Protein AF-A0AAV8YCI3-F1 (afdb_monomer_lite)

pLDDT: mean 73.18, std 10.83, range [46.03, 95.25]

InterPro domains:
  IPR013604 7TM chemosensory receptor [PF08395] (8-89)

Sequence (101 aa):
MRFGESVYIIMCCELSSSTGKKFQQLCHKFQADFDVSSRSRKELFKLADIAKSYKPKFTAANFFVVRKGTILGIIHIATTYLIVIIQFNSKGHEKNVKDTA

Organism: NCBI:txid1586634

Secondary structure (DSSP, 8-state):
--HHHHHHHHHHHHHHHHHHHHHHHHHHHHHTTS-TT-HHHHHHHHHHHHHHHT----EETTTEE--HHHHHHHHHHHHHHHHHHHHHHHHHHHHHHHTT-

Structure (mmCIF, N/CA/C/O backbone):
data_AF-A0AAV8YCI3-F1
#
_entry.id   AF-A0AAV8YCI3-F1
#
loop_
_atom_site.group_PDB
_atom_site.id
_atom_site.type_symbol
_atom_site.label_atom_id
_atom_site.label_alt_id
_atom_site.label_comp_id
_atom_site.label_asym_id
_atom_site.label_entity_id
_atom_site.label_seq_id
_atom_site.pdbx_PDB_ins_code
_atom_site.Cartn_x
_atom_site.Cartn_y
_atom_site.Cartn_z
_atom_site.occupancy
_atom_site.B_iso_or_equiv
_atom_site.auth_seq_id
_atom_site.auth_comp_id
_atom_site.auth_asym_id
_atom_site.auth_atom_id
_atom_site.pdbx_PDB_model_num
ATOM 1 N N . MET A 1 1 ? 0.689 8.343 22.308 1.00 49.31 1 MET A N 1
ATOM 2 C CA . MET A 1 1 ? 0.254 7.468 21.195 1.00 49.31 1 MET A CA 1
ATOM 3 C C . MET A 1 1 ? 0.808 8.049 19.892 1.00 49.31 1 MET A C 1
ATOM 5 O O . MET A 1 1 ? 0.411 9.143 19.519 1.00 49.31 1 MET A O 1
ATOM 9 N N . ARG A 1 2 ? 1.812 7.413 19.267 1.00 67.94 2 ARG A N 1
ATOM 10 C CA . ARG A 1 2 ? 2.629 7.987 18.169 1.00 67.94 2 ARG A CA 1
ATOM 11 C C . ARG A 1 2 ? 2.003 7.764 16.777 1.00 67.94 2 ARG A C 1
ATOM 13 O O . ARG A 1 2 ? 2.647 7.256 15.869 1.00 67.94 2 ARG A O 1
ATOM 20 N N . PHE A 1 3 ? 0.733 8.139 16.600 1.00 68.38 3 PHE A N 1
ATOM 21 C CA . PHE A 1 3 ? 0.008 7.949 15.328 1.00 68.38 3 PHE A CA 1
ATOM 22 C C . PHE A 1 3 ? 0.671 8.657 14.134 1.00 68.38 3 PHE A C 1
ATOM 24 O O . PHE A 1 3 ? 0.624 8.145 13.017 1.00 68.38 3 PHE A O 1
ATOM 31 N N . GLY A 1 4 ? 1.322 9.802 14.367 1.00 75.69 4 GLY A N 1
ATOM 32 C CA . GLY A 1 4 ? 1.996 10.568 13.314 1.00 75.69 4 GLY A CA 1
ATOM 33 C C . GLY A 1 4 ? 3.133 9.804 12.631 1.00 75.69 4 GLY A C 1
ATOM 34 O O . GLY A 1 4 ? 3.267 9.868 11.412 1.00 75.69 4 GLY A O 1
ATOM 35 N N . GLU A 1 5 ? 3.905 9.016 13.382 1.00 79.62 5 GLU A N 1
ATOM 36 C CA . GLU A 1 5 ? 5.015 8.233 12.822 1.00 79.62 5 GLU A CA 1
ATOM 37 C C . GLU A 1 5 ? 4.513 7.089 11.945 1.00 79.62 5 GL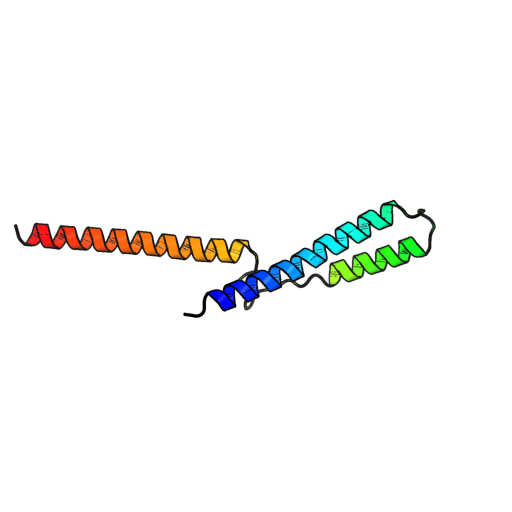U A C 1
ATOM 39 O O . GLU A 1 5 ? 5.036 6.859 10.856 1.00 79.62 5 GLU A O 1
ATOM 44 N N . SER A 1 6 ? 3.452 6.405 12.377 1.00 74.69 6 SER A N 1
ATOM 45 C CA . SER A 1 6 ? 2.834 5.340 11.586 1.00 74.69 6 SER A CA 1
ATOM 46 C C . SER A 1 6 ? 2.259 5.883 10.277 1.00 74.69 6 SER A C 1
ATOM 48 O O . SER A 1 6 ? 2.463 5.285 9.222 1.00 74.69 6 SER A O 1
ATOM 50 N N . VAL A 1 7 ? 1.594 7.043 10.316 1.00 79.38 7 VAL A N 1
ATOM 51 C CA . VAL A 1 7 ? 1.075 7.712 9.112 1.00 79.38 7 VAL A CA 1
ATOM 52 C C . VAL A 1 7 ? 2.213 8.112 8.171 1.00 79.38 7 VAL A C 1
ATOM 54 O O . VAL A 1 7 ? 2.102 7.893 6.964 1.00 79.38 7 VAL A O 1
ATOM 57 N N . TYR A 1 8 ? 3.319 8.631 8.710 1.00 82.81 8 TYR A N 1
ATOM 58 C CA . TYR A 1 8 ? 4.496 9.002 7.925 1.00 82.81 8 TYR A CA 1
ATOM 59 C C . TYR A 1 8 ? 5.099 7.798 7.189 1.00 82.81 8 TYR A C 1
ATOM 61 O O . TYR A 1 8 ? 5.308 7.855 5.978 1.00 82.81 8 TYR A O 1
ATOM 69 N N . ILE A 1 9 ? 5.288 6.672 7.884 1.00 80.62 9 ILE A N 1
ATOM 70 C CA . ILE A 1 9 ? 5.804 5.433 7.281 1.00 80.62 9 ILE A CA 1
ATOM 71 C C . ILE A 1 9 ? 4.868 4.938 6.170 1.00 80.62 9 ILE A C 1
ATOM 73 O O . ILE A 1 9 ? 5.328 4.630 5.070 1.00 80.62 9 ILE A O 1
ATOM 77 N N . ILE A 1 10 ? 3.551 4.921 6.415 1.00 80.06 10 ILE A N 1
ATOM 78 C CA . ILE A 1 10 ? 2.554 4.509 5.414 1.00 80.06 10 ILE A CA 1
ATOM 79 C C . ILE A 1 10 ? 2.613 5.413 4.173 1.00 80.06 10 ILE A C 1
ATOM 81 O O . ILE A 1 10 ? 2.565 4.922 3.043 1.00 80.06 10 ILE A O 1
ATOM 85 N N . MET A 1 11 ? 2.755 6.727 4.365 1.00 77.50 11 MET A N 1
ATOM 86 C CA . MET A 1 11 ? 2.844 7.696 3.274 1.00 77.50 11 MET A CA 1
ATOM 87 C C . MET A 1 11 ? 4.121 7.511 2.441 1.00 77.50 11 MET A C 1
ATOM 89 O O . MET A 1 11 ? 4.048 7.510 1.211 1.00 77.50 11 MET A O 1
ATOM 93 N N . CYS A 1 12 ? 5.268 7.300 3.089 1.00 77.81 12 CYS A N 1
ATOM 94 C CA . CYS A 1 12 ? 6.545 7.036 2.424 1.00 77.81 12 CYS A CA 1
ATOM 95 C C . CYS A 1 12 ? 6.516 5.726 1.621 1.00 77.81 12 CYS A C 1
ATOM 97 O O . CYS A 1 12 ? 6.917 5.709 0.456 1.00 77.81 12 CYS A O 1
ATOM 99 N N . CYS A 1 13 ? 5.978 4.644 2.195 1.00 75.88 13 CYS A N 1
ATOM 100 C CA . CYS A 1 13 ? 5.798 3.368 1.495 1.00 75.88 13 CYS A CA 1
ATOM 101 C C . CYS A 1 13 ? 4.918 3.516 0.243 1.00 75.88 13 CYS A C 1
ATOM 103 O O . CYS A 1 13 ? 5.242 2.985 -0.822 1.00 75.88 13 CYS A O 1
ATOM 105 N N . GLU A 1 14 ? 3.837 4.289 0.341 1.00 73.38 14 GLU A N 1
ATOM 106 C CA . GLU A 1 14 ? 2.945 4.562 -0.785 1.00 73.38 14 GLU A CA 1
ATOM 107 C C . GLU A 1 14 ? 3.596 5.397 -1.885 1.00 73.38 14 GLU A C 1
ATOM 109 O O . GLU A 1 14 ? 3.417 5.101 -3.068 1.00 73.38 14 GLU A O 1
ATOM 114 N N . LEU A 1 15 ? 4.360 6.429 -1.520 1.00 72.56 15 LEU A N 1
ATOM 115 C CA . LEU A 1 15 ? 5.103 7.244 -2.481 1.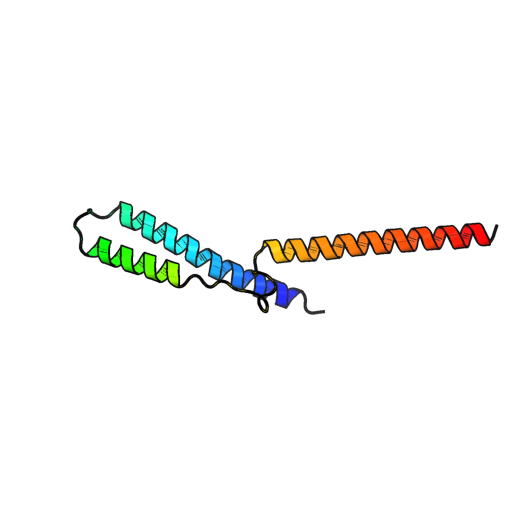00 72.56 15 LEU A CA 1
ATOM 116 C C . LEU A 1 15 ? 6.103 6.384 -3.257 1.00 72.56 15 LEU A C 1
ATOM 118 O O . LEU A 1 15 ? 6.094 6.407 -4.487 1.00 72.56 15 LEU A O 1
ATOM 122 N N . SER A 1 16 ? 6.877 5.553 -2.560 1.00 71.00 16 SER A N 1
ATOM 123 C CA . SER A 1 16 ? 7.841 4.630 -3.169 1.00 71.00 16 SER A CA 1
ATOM 124 C C . SER A 1 16 ? 7.171 3.614 -4.102 1.00 71.00 16 SER A C 1
ATOM 126 O O . SER A 1 16 ? 7.643 3.384 -5.217 1.00 71.00 16 SER A O 1
ATOM 128 N N . SER A 1 17 ? 6.022 3.054 -3.708 1.00 70.44 17 SER A N 1
ATOM 129 C CA . SER A 1 17 ? 5.272 2.110 -4.552 1.00 70.44 17 SER A CA 1
ATOM 130 C C . SER A 1 17 ? 4.605 2.792 -5.764 1.00 70.44 17 SER A C 1
ATOM 132 O O . SER A 1 17 ? 4.534 2.230 -6.862 1.00 70.44 17 SER A O 1
ATOM 134 N N . SER A 1 18 ? 4.153 4.040 -5.605 1.00 70.31 18 SER A N 1
ATOM 135 C CA . SER A 1 18 ? 3.588 4.877 -6.673 1.00 70.31 18 SER A CA 1
ATOM 136 C C . SER A 1 18 ? 4.640 5.286 -7.710 1.00 70.31 18 SER A C 1
ATOM 138 O O . SER A 1 18 ? 4.368 5.246 -8.913 1.00 70.31 18 SER A O 1
ATOM 140 N N . THR A 1 19 ? 5.845 5.655 -7.268 1.00 68.81 19 THR A N 1
ATOM 141 C CA . THR A 1 19 ? 6.946 6.072 -8.149 1.00 68.81 19 THR A CA 1
ATOM 142 C C . THR A 1 19 ? 7.321 4.973 -9.139 1.00 68.81 19 THR A C 1
ATOM 144 O O . THR A 1 19 ? 7.483 5.262 -10.322 1.00 68.81 19 THR A O 1
ATOM 147 N N . GLY A 1 20 ? 7.315 3.702 -8.721 1.00 66.69 20 GLY A N 1
ATOM 148 C CA . GLY A 1 20 ? 7.538 2.573 -9.633 1.00 66.69 20 GLY A CA 1
ATOM 149 C C . GLY A 1 20 ? 6.495 2.464 -10.757 1.00 66.69 20 GLY A C 1
ATOM 150 O O . GLY A 1 20 ? 6.828 2.109 -11.887 1.00 66.69 20 GLY A O 1
ATOM 151 N N . LYS A 1 21 ? 5.226 2.820 -10.503 1.00 68.94 21 LYS A N 1
ATOM 152 C CA . LYS A 1 21 ? 4.182 2.843 -11.549 1.00 68.94 21 LYS A CA 1
ATOM 153 C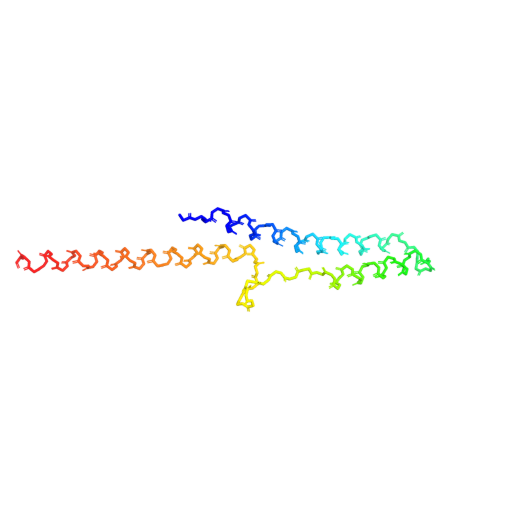 C . LYS A 1 21 ? 4.384 3.998 -12.531 1.00 68.94 21 LYS A C 1
ATOM 155 O O . LYS A 1 21 ? 4.250 3.793 -13.735 1.00 68.94 21 LYS A O 1
ATOM 160 N N . LYS A 1 22 ? 4.730 5.187 -12.027 1.00 71.62 22 LYS A N 1
ATOM 161 C CA . LYS A 1 22 ? 5.012 6.369 -12.858 1.00 71.62 22 LYS A CA 1
ATOM 162 C C . LYS A 1 22 ? 6.256 6.171 -13.721 1.00 71.62 22 LYS A C 1
ATOM 164 O O . LYS A 1 22 ? 6.234 6.509 -14.898 1.00 71.62 22 LYS A O 1
ATOM 169 N N . PHE A 1 23 ? 7.301 5.561 -13.166 1.00 71.62 23 PHE A N 1
ATOM 170 C CA . PHE A 1 23 ? 8.517 5.212 -13.899 1.00 71.62 23 PHE A CA 1
ATOM 171 C C . PHE A 1 23 ? 8.230 4.242 -15.052 1.00 71.62 23 PHE A C 1
ATOM 173 O O . PHE A 1 23 ? 8.710 4.439 -16.165 1.00 71.62 23 PHE A O 1
ATOM 180 N N . GLN A 1 24 ? 7.370 3.245 -14.824 1.00 68.62 24 GLN A N 1
ATOM 181 C CA . GLN A 1 24 ? 6.936 2.332 -15.880 1.00 68.62 24 GLN A CA 1
ATOM 182 C C . GLN A 1 24 ? 6.164 3.065 -16.992 1.00 68.62 24 GLN A C 1
ATOM 184 O O . GLN A 1 24 ? 6.412 2.825 -18.172 1.00 68.62 24 GLN A O 1
ATOM 189 N N . GLN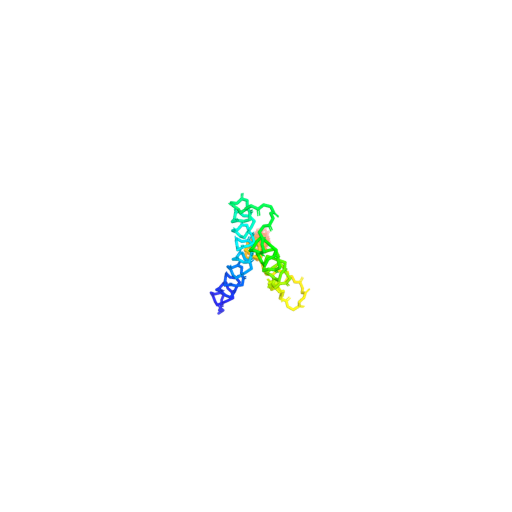 A 1 25 ? 5.250 3.975 -16.637 1.00 73.25 25 GLN A N 1
ATOM 190 C CA . GLN A 1 25 ? 4.529 4.792 -17.622 1.00 73.25 25 GLN A CA 1
ATOM 191 C C . GLN A 1 25 ? 5.475 5.694 -18.420 1.00 73.25 25 GLN A C 1
ATOM 193 O O . GLN A 1 25 ? 5.312 5.827 -19.630 1.00 73.25 25 GLN A O 1
ATOM 198 N N . LEU A 1 26 ? 6.485 6.264 -17.760 1.00 73.81 26 LEU A N 1
ATOM 199 C CA . LEU A 1 26 ? 7.509 7.069 -18.411 1.00 73.81 26 LEU A CA 1
ATOM 200 C C . LEU A 1 26 ? 8.317 6.223 -19.405 1.00 73.81 26 LEU A C 1
ATOM 202 O O . LEU A 1 26 ? 8.433 6.610 -20.562 1.00 73.81 26 LEU A O 1
ATOM 206 N N . CYS A 1 27 ? 8.777 5.031 -19.008 1.00 66.56 27 CYS A N 1
ATOM 207 C CA . CYS A 1 27 ? 9.485 4.109 -19.905 1.00 66.56 27 CYS A CA 1
ATOM 208 C C . CYS A 1 27 ? 8.640 3.697 -21.121 1.00 66.56 27 CYS A C 1
ATOM 210 O O . CYS A 1 27 ? 9.160 3.648 -22.233 1.00 66.56 27 CYS A O 1
ATOM 212 N N . HIS A 1 28 ? 7.341 3.435 -20.940 1.00 68.25 28 HIS A N 1
ATOM 213 C CA . HIS A 1 28 ? 6.441 3.142 -22.062 1.00 68.25 28 HIS A CA 1
ATOM 214 C C . HIS A 1 28 ? 6.237 4.348 -22.985 1.00 68.25 28 HIS A C 1
ATOM 216 O O . HIS A 1 28 ? 6.183 4.173 -24.198 1.00 68.25 28 HIS A O 1
ATOM 222 N N . LYS A 1 29 ? 6.154 5.563 -22.430 1.00 76.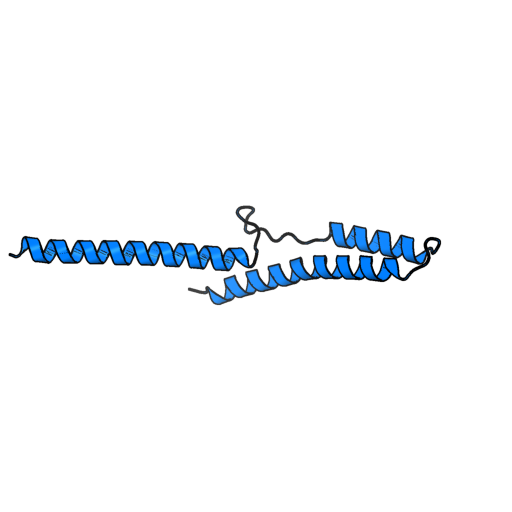19 29 LYS A N 1
ATOM 223 C CA . LYS A 1 29 ? 6.017 6.794 -23.216 1.00 76.19 29 LYS A CA 1
ATOM 224 C C . LYS A 1 29 ? 7.279 7.087 -24.030 1.00 76.19 29 LYS A C 1
ATOM 226 O O . LYS A 1 29 ? 7.167 7.397 -25.206 1.00 76.19 29 LYS A O 1
ATOM 231 N N . PHE A 1 30 ? 8.462 6.909 -23.440 1.00 68.75 30 PHE A N 1
ATOM 232 C CA . PHE A 1 30 ? 9.731 7.030 -24.162 1.00 68.75 30 PHE A CA 1
ATOM 233 C C . PHE A 1 30 ? 9.884 5.957 -25.245 1.00 68.75 30 PHE A C 1
ATOM 235 O O . PHE A 1 30 ? 10.360 6.264 -26.326 1.00 68.75 30 PHE A O 1
ATOM 242 N N . GLN A 1 31 ? 9.429 4.720 -25.018 1.00 65.00 31 GLN A N 1
ATOM 243 C CA . GLN A 1 31 ? 9.459 3.679 -26.056 1.00 65.00 31 GLN A CA 1
ATOM 244 C C . GLN A 1 31 ? 8.630 4.014 -27.302 1.00 65.00 31 GLN A C 1
ATOM 246 O O . GLN A 1 31 ? 8.949 3.495 -28.368 1.00 65.00 31 GLN A O 1
ATOM 251 N N . ALA A 1 32 ? 7.581 4.832 -27.179 1.00 68.94 32 ALA A N 1
ATOM 252 C CA . ALA A 1 32 ? 6.767 5.251 -28.320 1.00 68.94 32 ALA A CA 1
ATOM 253 C C . ALA A 1 32 ? 7.498 6.242 -29.246 1.00 68.94 32 ALA A C 1
ATOM 255 O O . ALA A 1 32 ? 7.111 6.378 -30.400 1.00 68.94 32 ALA A O 1
ATOM 256 N N . ASP A 1 33 ? 8.554 6.891 -28.748 1.00 70.06 33 ASP A N 1
ATOM 257 C CA . ASP A 1 33 ? 9.341 7.902 -29.463 1.00 70.06 33 ASP A CA 1
ATOM 258 C C . ASP A 1 33 ? 10.516 7.287 -30.259 1.00 70.06 33 ASP A C 1
ATOM 260 O O . ASP A 1 33 ? 11.098 7.931 -31.126 1.00 70.06 33 ASP A O 1
ATOM 264 N N . PHE A 1 34 ? 10.868 6.018 -29.994 1.00 64.69 34 PHE A N 1
ATOM 265 C CA . PHE A 1 34 ? 12.001 5.330 -30.628 1.00 64.69 34 PHE A CA 1
ATOM 266 C C . PHE A 1 34 ? 11.584 4.384 -31.763 1.00 64.69 34 PHE A C 1
ATOM 268 O O . PHE A 1 34 ? 10.641 3.598 -31.642 1.00 64.69 34 PHE A O 1
ATOM 275 N N . ASP A 1 35 ? 12.388 4.377 -32.830 1.00 63.81 35 ASP A N 1
ATOM 276 C CA . ASP A 1 35 ? 12.232 3.492 -33.986 1.00 63.81 35 ASP A CA 1
ATOM 277 C C . ASP A 1 35 ? 12.227 1.999 -33.590 1.00 63.81 35 ASP A C 1
ATOM 279 O O . ASP A 1 35 ? 13.004 1.550 -32.732 1.00 63.81 35 ASP A O 1
ATOM 283 N N . VAL A 1 36 ? 11.341 1.223 -34.231 1.00 63.06 36 VAL A N 1
ATOM 284 C CA . VAL A 1 36 ? 11.037 -0.193 -33.937 1.00 63.06 36 VAL A CA 1
ATOM 285 C C . VAL A 1 36 ? 12.277 -1.092 -34.000 1.00 63.06 36 VAL A C 1
ATOM 287 O O . VAL A 1 36 ? 12.340 -2.106 -33.302 1.00 63.06 36 VAL A O 1
ATOM 290 N N . SER A 1 37 ? 13.280 -0.697 -34.783 1.00 62.53 37 SER A N 1
ATOM 291 C CA . SER A 1 37 ? 14.498 -1.463 -35.056 1.00 62.53 37 SER A CA 1
ATOM 292 C C . SER A 1 37 ? 15.676 -1.161 -34.114 1.00 62.53 37 SER A C 1
ATOM 294 O O . SER A 1 37 ? 16.673 -1.888 -34.115 1.00 62.53 37 SER A O 1
ATOM 296 N N . SER A 1 38 ? 15.585 -0.117 -33.280 1.00 67.19 38 SER A N 1
ATOM 297 C CA . SER A 1 38 ? 16.735 0.361 -32.509 1.00 67.19 38 SER A CA 1
ATOM 298 C C . SER A 1 38 ? 17.100 -0.561 -31.335 1.00 67.19 38 SER A C 1
ATOM 300 O O . SER A 1 38 ? 16.262 -0.983 -30.532 1.00 67.19 38 SER A O 1
ATOM 302 N N . ARG A 1 39 ? 18.405 -0.831 -31.177 1.00 72.56 39 ARG A N 1
ATOM 303 C CA . ARG A 1 39 ? 18.971 -1.527 -30.003 1.00 72.56 39 ARG A CA 1
ATOM 304 C C . ARG A 1 39 ? 18.554 -0.836 -28.694 1.00 72.56 39 ARG A C 1
ATOM 306 O O . ARG A 1 39 ? 18.273 -1.512 -27.709 1.00 72.56 39 ARG A O 1
ATOM 313 N N . SER A 1 40 ? 18.418 0.489 -28.731 1.00 67.94 40 SER A N 1
ATOM 314 C CA . SER A 1 40 ? 17.953 1.338 -27.631 1.00 67.94 40 SER A CA 1
ATOM 315 C C . SER A 1 40 ? 16.547 0.976 -27.144 1.00 67.94 40 SER A C 1
ATOM 317 O O . SER A 1 40 ? 16.322 0.914 -25.937 1.00 67.94 40 SER A O 1
ATOM 319 N N . ARG A 1 41 ? 15.611 0.639 -28.046 1.00 70.94 41 ARG A N 1
ATOM 320 C CA . ARG A 1 41 ? 14.258 0.208 -27.661 1.00 70.94 41 ARG A CA 1
ATOM 321 C C . ARG A 1 41 ? 14.263 -1.135 -26.922 1.00 70.94 41 ARG A C 1
ATOM 323 O O . ARG A 1 41 ? 13.520 -1.295 -25.955 1.00 70.94 41 ARG A O 1
ATOM 330 N N . LYS A 1 42 ? 15.117 -2.088 -27.326 1.00 73.62 42 LYS A N 1
ATOM 331 C CA . LYS A 1 42 ? 15.274 -3.382 -26.625 1.00 73.62 42 LYS A CA 1
ATOM 332 C C . LYS A 1 42 ? 15.831 -3.208 -25.211 1.00 73.62 42 LYS A C 1
ATOM 334 O O . LYS A 1 42 ? 15.358 -3.867 -24.287 1.00 73.62 42 LYS A O 1
ATOM 339 N N . GLU A 1 43 ? 16.789 -2.306 -25.029 1.00 77.00 43 GLU A N 1
ATOM 340 C CA . GLU A 1 43 ? 17.357 -2.023 -23.707 1.00 77.00 43 GLU A CA 1
ATOM 341 C C . GLU A 1 43 ? 16.359 -1.271 -22.811 1.00 77.00 43 GLU A C 1
ATOM 343 O O . GLU A 1 43 ? 16.194 -1.637 -21.648 1.00 77.00 43 GLU A O 1
ATOM 348 N N . LEU A 1 44 ? 15.587 -0.320 -23.356 1.00 72.94 44 LEU A N 1
ATOM 349 C CA . LEU A 1 44 ? 14.467 0.303 -22.635 1.00 72.94 44 LEU A CA 1
ATOM 350 C C . LEU A 1 44 ? 13.381 -0.710 -22.247 1.00 72.94 44 LEU A C 1
ATOM 352 O O . LEU A 1 44 ? 12.751 -0.557 -21.201 1.00 72.94 44 LEU A O 1
ATOM 356 N N . PHE A 1 45 ? 13.147 -1.736 -23.070 1.00 74.19 45 PHE A N 1
ATOM 357 C CA . PHE A 1 45 ? 12.201 -2.805 -22.752 1.00 74.19 45 PHE A CA 1
ATOM 358 C C . PHE A 1 45 ? 12.685 -3.643 -21.569 1.00 74.19 45 PHE A C 1
ATOM 360 O O . PHE A 1 45 ? 11.927 -3.842 -20.623 1.00 74.19 45 PHE A O 1
ATOM 367 N N . LYS A 1 46 ? 13.960 -4.052 -21.563 1.00 78.12 46 LYS A N 1
ATOM 368 C CA . LYS A 1 46 ? 14.561 -4.726 -20.401 1.00 78.12 46 LYS A CA 1
ATOM 369 C C . LYS A 1 46 ? 14.515 -3.852 -19.153 1.00 78.12 46 LYS A C 1
ATOM 371 O O . LYS A 1 46 ? 14.164 -4.344 -18.090 1.00 78.12 46 LYS A O 1
ATOM 376 N N . LEU A 1 47 ? 14.823 -2.561 -19.272 1.00 75.06 47 LEU A N 1
ATOM 377 C CA . LEU A 1 47 ? 14.797 -1.638 -18.139 1.00 75.06 47 LEU A CA 1
ATOM 378 C C . LEU A 1 47 ? 13.381 -1.491 -17.562 1.00 75.06 47 LEU A C 1
ATOM 380 O O . LEU A 1 47 ? 13.202 -1.511 -16.345 1.00 75.06 47 LEU A O 1
ATOM 384 N N . ALA A 1 48 ? 12.369 -1.396 -18.428 1.00 72.31 48 ALA A N 1
ATOM 385 C CA . ALA A 1 48 ? 10.969 -1.360 -18.020 1.00 72.31 48 ALA A CA 1
ATOM 386 C C . ALA A 1 48 ? 10.521 -2.676 -17.362 1.00 72.31 48 ALA A C 1
ATOM 388 O O . ALA A 1 48 ? 9.770 -2.641 -16.386 1.00 72.31 48 ALA A O 1
ATOM 389 N N . ASP A 1 49 ? 10.986 -3.821 -17.866 1.00 75.06 49 ASP A N 1
ATOM 390 C CA . ASP A 1 49 ? 10.660 -5.143 -17.326 1.00 75.06 49 ASP A CA 1
ATOM 391 C C . ASP A 1 49 ? 11.315 -5.383 -15.955 1.00 75.06 49 ASP A C 1
ATOM 393 O O . ASP A 1 49 ? 10.650 -5.782 -14.997 1.00 75.06 49 ASP A O 1
ATOM 397 N N . ILE A 1 50 ? 12.579 -4.983 -15.804 1.00 75.38 50 ILE A N 1
ATOM 398 C CA . ILE A 1 50 ? 13.279 -4.962 -14.516 1.00 75.38 50 ILE A CA 1
ATOM 399 C C . ILE A 1 50 ? 12.533 -4.039 -13.546 1.00 75.38 50 ILE A C 1
ATOM 401 O O . ILE A 1 50 ? 12.150 -4.459 -12.455 1.00 75.38 50 ILE A O 1
ATOM 405 N N . ALA A 1 51 ? 12.214 -2.808 -13.948 1.00 69.88 51 ALA A N 1
ATOM 406 C CA . ALA A 1 51 ? 11.471 -1.876 -13.100 1.00 69.88 51 ALA A CA 1
ATOM 407 C C . ALA A 1 51 ? 10.065 -2.380 -12.721 1.00 69.88 51 ALA A C 1
ATOM 409 O O . ALA A 1 51 ? 9.553 -2.058 -11.646 1.00 69.88 51 ALA A O 1
ATOM 410 N N . LYS A 1 52 ? 9.437 -3.200 -13.572 1.00 67.62 52 LYS A N 1
ATOM 411 C CA . LYS A 1 52 ? 8.175 -3.883 -13.268 1.00 67.62 52 LYS A CA 1
ATOM 412 C C . LYS A 1 52 ? 8.369 -4.964 -12.202 1.00 67.62 52 LYS A C 1
ATOM 414 O O . LYS A 1 52 ? 7.524 -5.066 -11.310 1.00 67.62 52 LYS A O 1
ATOM 419 N N . SER A 1 53 ? 9.461 -5.725 -12.274 1.00 66.00 53 SER A N 1
ATOM 420 C CA . SER A 1 53 ? 9.813 -6.763 -11.298 1.00 66.00 53 SER A CA 1
ATOM 421 C C . SER A 1 53 ? 10.203 -6.183 -9.935 1.00 66.00 53 SER A C 1
ATOM 423 O O . SER A 1 53 ? 9.899 -6.773 -8.902 1.00 66.00 53 SER A O 1
ATOM 425 N N . TYR A 1 54 ? 10.802 -4.992 -9.911 1.00 64.00 54 TYR A N 1
ATOM 426 C CA . TYR A 1 54 ? 11.238 -4.316 -8.687 1.00 64.00 54 TYR A CA 1
ATOM 427 C C . TYR A 1 54 ? 10.150 -3.491 -7.991 1.00 64.00 54 TYR A C 1
ATOM 429 O O . TYR A 1 54 ? 10.478 -2.680 -7.132 1.00 64.00 54 TYR A O 1
ATOM 437 N N . LYS A 1 55 ? 8.858 -3.663 -8.310 1.00 64.94 55 LYS A N 1
ATOM 438 C CA . LYS A 1 55 ? 7.785 -2.942 -7.603 1.00 64.94 55 LYS A CA 1
ATOM 439 C C . LYS A 1 55 ? 7.739 -3.366 -6.131 1.00 64.94 55 LYS A C 1
ATOM 441 O O . LYS A 1 55 ? 7.244 -4.460 -5.846 1.00 64.94 55 LYS A O 1
ATOM 446 N N . PRO A 1 56 ? 8.155 -2.506 -5.182 1.00 64.50 56 PRO A N 1
ATOM 447 C CA . PRO A 1 56 ? 8.083 -2.861 -3.780 1.00 64.50 56 PRO A CA 1
ATOM 448 C C . PRO A 1 56 ? 6.608 -2.851 -3.365 1.00 64.50 56 PRO A C 1
ATOM 450 O O . PRO A 1 56 ? 5.919 -1.823 -3.408 1.00 64.50 56 PRO A O 1
ATOM 453 N N . LYS A 1 57 ? 6.097 -4.032 -3.011 1.00 66.00 57 LYS A N 1
ATOM 454 C CA . LYS A 1 57 ? 4.825 -4.180 -2.305 1.00 66.00 57 LYS A CA 1
ATOM 455 C C . LYS A 1 57 ? 5.135 -4.151 -0.817 1.00 66.00 57 LYS A C 1
ATOM 457 O O . LYS A 1 57 ? 5.702 -5.097 -0.284 1.00 66.00 57 LYS A O 1
ATOM 462 N N . PHE A 1 58 ? 4.781 -3.051 -0.168 1.00 70.94 58 PHE A N 1
ATOM 463 C CA . PHE A 1 58 ? 4.908 -2.928 1.276 1.00 70.94 58 PHE A CA 1
ATOM 464 C C . PHE A 1 58 ? 3.688 -3.573 1.930 1.00 70.94 58 PHE A C 1
ATOM 466 O O . PHE A 1 58 ? 2.554 -3.135 1.722 1.00 70.94 58 PHE A O 1
ATOM 473 N N . THR A 1 59 ? 3.920 -4.625 2.707 1.00 70.81 59 THR A N 1
ATOM 474 C CA . THR A 1 59 ? 2.868 -5.352 3.420 1.00 70.81 59 THR A CA 1
ATOM 475 C C . THR A 1 59 ? 3.178 -5.312 4.909 1.00 70.81 59 THR A C 1
ATOM 477 O O . THR A 1 59 ? 4.290 -5.637 5.319 1.00 70.81 59 THR A O 1
ATOM 480 N N . ALA A 1 60 ? 2.209 -4.915 5.732 1.00 72.69 60 ALA A N 1
ATOM 481 C CA . ALA A 1 60 ? 2.368 -4.911 7.180 1.00 72.69 60 ALA A CA 1
ATOM 482 C C . ALA A 1 60 ? 2.163 -6.339 7.701 1.00 72.69 60 ALA A C 1
ATOM 484 O O . ALA A 1 60 ? 1.034 -6.829 7.725 1.00 72.69 60 ALA A O 1
ATOM 485 N N . ALA A 1 61 ? 3.262 -7.022 8.042 1.00 73.06 61 ALA A N 1
ATOM 486 C CA . ALA A 1 61 ? 3.268 -8.390 8.577 1.00 73.06 61 ALA A CA 1
ATOM 487 C C . ALA A 1 61 ? 2.454 -9.409 7.743 1.00 73.06 61 ALA A C 1
ATOM 489 O O . ALA A 1 61 ? 1.918 -10.375 8.270 1.00 73.06 61 ALA A O 1
ATOM 490 N N . ASN A 1 62 ? 2.332 -9.177 6.433 1.00 70.00 62 ASN A N 1
ATOM 491 C CA . ASN A 1 62 ? 1.470 -9.932 5.515 1.00 70.00 62 ASN A CA 1
ATOM 492 C C . ASN A 1 62 ? -0.051 -9.883 5.800 1.00 70.00 62 ASN A C 1
ATOM 494 O O . ASN A 1 62 ? -0.820 -10.514 5.082 1.00 70.00 62 ASN A O 1
ATOM 498 N N . PHE A 1 63 ? -0.505 -9.101 6.784 1.00 67.81 63 PHE A N 1
ATOM 499 C CA . PHE A 1 63 ? -1.928 -8.950 7.112 1.00 67.81 63 PHE A CA 1
ATOM 500 C C . PHE A 1 63 ? -2.651 -8.005 6.150 1.00 67.81 63 PHE A C 1
ATOM 502 O O . PHE A 1 63 ? -3.795 -8.249 5.775 1.00 67.81 63 PHE A O 1
ATOM 509 N N . PHE A 1 64 ? -1.998 -6.914 5.741 1.00 71.75 64 PHE A N 1
ATOM 510 C CA . PHE A 1 64 ? -2.573 -5.962 4.793 1.00 71.75 64 PHE A CA 1
ATOM 511 C C . PHE A 1 64 ? -1.503 -5.230 3.984 1.00 71.75 64 PHE A C 1
ATOM 513 O O . PHE A 1 64 ? -0.406 -4.933 4.463 1.00 71.75 64 PHE A O 1
ATOM 520 N N . VAL A 1 65 ? -1.840 -4.911 2.732 1.00 72.88 65 VAL A N 1
ATOM 521 C CA . VAL A 1 65 ? -0.995 -4.083 1.862 1.00 72.88 65 VAL A CA 1
ATOM 522 C C . VAL A 1 65 ? -1.101 -2.636 2.326 1.00 72.88 65 VAL A C 1
ATOM 524 O O . VAL A 1 65 ? -2.202 -2.084 2.395 1.00 72.88 65 VAL A O 1
ATOM 527 N N . VAL A 1 66 ? 0.043 -2.030 2.630 1.00 74.50 66 VAL A N 1
ATOM 528 C CA . VAL A 1 66 ? 0.141 -0.643 3.081 1.00 74.50 66 VAL A CA 1
ATOM 529 C C . VAL A 1 66 ? -0.213 0.259 1.909 1.00 74.50 66 VAL A C 1
ATOM 531 O O . VAL A 1 66 ? 0.562 0.366 0.961 1.00 74.50 66 VAL A O 1
ATOM 534 N N . ARG A 1 67 ? -1.410 0.860 1.953 1.00 73.50 67 ARG A N 1
ATOM 535 C CA . ARG A 1 67 ? -1.878 1.827 0.955 1.00 73.50 67 ARG A CA 1
ATOM 536 C C . ARG A 1 67 ? -2.444 3.087 1.603 1.00 73.50 67 ARG A C 1
ATOM 538 O O . ARG A 1 67 ? -2.823 3.057 2.768 1.00 73.50 67 ARG A O 1
ATOM 545 N N . LYS A 1 68 ? -2.614 4.183 0.853 1.00 67.38 68 LYS A N 1
ATOM 546 C CA . LYS A 1 68 ? -3.300 5.396 1.347 1.00 67.38 68 LYS A CA 1
ATOM 547 C C . LYS A 1 68 ? -4.705 5.077 1.869 1.00 67.38 68 LYS A C 1
ATOM 549 O O . LYS A 1 68 ? -5.153 5.667 2.846 1.00 67.38 68 LYS A O 1
ATOM 554 N N . GLY A 1 69 ? -5.361 4.080 1.269 1.00 74.38 69 GLY A N 1
ATOM 555 C CA . GLY A 1 69 ? -6.648 3.560 1.737 1.00 74.38 69 GLY A CA 1
ATOM 556 C C . GLY A 1 69 ? -6.601 2.923 3.132 1.00 74.38 69 GLY A C 1
ATOM 557 O O . GLY A 1 69 ? -7.613 2.921 3.820 1.00 74.38 69 GLY A O 1
ATOM 558 N N . THR A 1 70 ? -5.444 2.441 3.593 1.00 78.31 70 THR A N 1
ATOM 559 C CA . THR A 1 70 ? -5.275 1.874 4.940 1.00 78.31 70 THR A CA 1
ATOM 560 C C . THR A 1 70 ? -5.476 2.935 6.022 1.00 78.31 70 THR A C 1
ATOM 562 O O . THR A 1 70 ? -6.133 2.656 7.018 1.00 78.31 70 THR A O 1
ATOM 565 N N . ILE A 1 71 ? -4.987 4.166 5.817 1.00 79.75 71 ILE A N 1
ATOM 566 C CA . ILE A 1 71 ? -5.192 5.274 6.769 1.00 79.75 71 ILE A CA 1
ATOM 567 C C . ILE A 1 71 ? -6.685 5.603 6.870 1.00 79.75 71 ILE A C 1
ATOM 569 O O . ILE A 1 71 ? -7.222 5.693 7.971 1.00 79.75 71 ILE A O 1
ATOM 573 N N . LEU A 1 72 ? -7.366 5.714 5.724 1.00 81.44 72 LEU A N 1
ATOM 574 C CA . LEU A 1 72 ? -8.812 5.952 5.680 1.00 81.44 72 LEU A CA 1
ATOM 575 C C . LEU A 1 72 ? -9.593 4.821 6.358 1.00 81.44 72 LEU A C 1
ATOM 577 O O . LEU A 1 72 ? -10.535 5.093 7.093 1.00 81.44 72 LEU A O 1
ATOM 581 N N . GLY A 1 73 ? -9.172 3.567 6.168 1.00 85.00 73 GLY A N 1
ATOM 582 C CA . GLY A 1 73 ? -9.764 2.409 6.837 1.00 85.00 73 GLY A CA 1
ATOM 583 C C . GLY A 1 73 ? -9.622 2.466 8.358 1.00 85.00 73 GLY A C 1
ATOM 584 O O . GLY A 1 73 ? -10.600 2.253 9.068 1.00 85.00 73 GLY A O 1
ATOM 585 N N . ILE A 1 74 ? -8.434 2.812 8.867 1.00 85.69 74 ILE A N 1
ATOM 586 C CA . ILE A 1 74 ? -8.193 2.963 10.311 1.00 85.69 74 ILE A CA 1
ATOM 587 C C . ILE A 1 74 ? -9.069 4.080 10.889 1.00 85.69 74 ILE A C 1
ATOM 589 O O . ILE A 1 74 ? -9.704 3.874 11.921 1.00 85.69 74 ILE A O 1
ATOM 593 N N . ILE A 1 75 ? -9.144 5.233 10.215 1.00 86.50 75 ILE A N 1
ATOM 594 C CA . ILE A 1 75 ? -10.001 6.351 10.637 1.00 86.50 75 ILE A CA 1
ATOM 595 C C . ILE A 1 75 ? -11.467 5.914 10.648 1.00 86.50 75 ILE A C 1
ATOM 597 O O . ILE A 1 75 ? -12.155 6.126 11.638 1.00 86.50 75 ILE A O 1
ATOM 601 N N . HIS A 1 76 ? -11.930 5.240 9.595 1.00 90.31 76 HIS A N 1
ATOM 602 C CA . HIS A 1 76 ? -13.306 4.759 9.492 1.00 90.31 76 HIS A CA 1
ATOM 603 C C . HIS A 1 76 ? -13.678 3.800 10.631 1.00 90.31 76 HIS A C 1
ATOM 605 O O . HIS A 1 76 ? -14.727 3.950 11.262 1.00 90.31 76 HIS A O 1
ATOM 611 N N . ILE A 1 77 ? -12.801 2.840 10.934 1.00 91.50 77 ILE A N 1
ATOM 612 C CA . ILE A 1 77 ? -12.984 1.908 12.049 1.00 91.50 77 ILE A CA 1
ATOM 613 C C . ILE A 1 77 ? -13.018 2.679 13.374 1.00 91.50 77 ILE A C 1
ATOM 615 O O . ILE A 1 77 ? -13.955 2.509 14.151 1.00 91.50 77 ILE A O 1
ATOM 619 N N . ALA A 1 78 ? -12.051 3.569 13.614 1.00 91.56 78 ALA A N 1
ATOM 620 C CA . ALA A 1 78 ? -11.984 4.366 14.838 1.00 91.56 78 ALA A CA 1
ATOM 621 C C . ALA A 1 78 ? -13.241 5.229 15.040 1.00 91.56 78 ALA A C 1
ATOM 623 O O . ALA A 1 78 ? -13.814 5.232 16.128 1.00 91.56 78 ALA A O 1
ATOM 624 N N . THR A 1 79 ? -13.715 5.906 13.990 1.00 92.94 79 THR A N 1
ATOM 625 C CA . THR A 1 79 ? -14.952 6.696 14.016 1.00 92.94 79 THR A CA 1
ATOM 626 C C . THR A 1 79 ? -16.169 5.819 14.294 1.00 92.94 79 THR A C 1
ATOM 628 O O . THR A 1 79 ? -17.004 6.187 15.115 1.00 92.94 79 THR A O 1
ATOM 631 N N . THR A 1 80 ? -16.259 4.640 13.672 1.00 94.75 80 THR A N 1
ATOM 632 C CA . THR A 1 80 ? -17.366 3.700 13.906 1.00 94.75 80 THR A CA 1
ATOM 633 C C . THR A 1 80 ? -17.414 3.262 15.369 1.00 94.75 80 THR A C 1
ATOM 635 O O . THR A 1 80 ? -18.463 3.349 16.004 1.00 94.75 80 THR A O 1
ATOM 638 N N . TYR A 1 81 ? -16.276 2.856 15.939 1.00 94.06 81 TYR A N 1
ATOM 639 C CA . TYR A 1 81 ? -16.204 2.481 17.353 1.00 94.06 81 TYR A CA 1
ATOM 640 C C . TYR A 1 81 ? -16.518 3.656 18.281 1.00 94.06 81 TYR A C 1
ATOM 642 O O . TYR A 1 81 ? -17.243 3.474 19.256 1.00 94.06 81 TYR A O 1
ATOM 650 N N . LEU A 1 82 ? -16.047 4.865 17.962 1.00 93.31 82 LEU A N 1
ATOM 651 C CA . LEU A 1 82 ? -16.374 6.066 18.729 1.00 93.31 82 LEU A CA 1
ATOM 652 C C . LEU A 1 82 ? -17.887 6.319 18.753 1.00 93.31 82 LEU A C 1
ATOM 654 O O . LEU A 1 82 ? -18.461 6.537 19.818 1.00 93.31 82 LEU A O 1
ATOM 658 N N . ILE A 1 83 ? -18.544 6.228 17.596 1.00 94.75 83 ILE A N 1
ATOM 659 C CA . ILE A 1 83 ? -19.997 6.381 17.471 1.00 94.75 83 ILE A CA 1
ATOM 660 C C . ILE A 1 83 ? -20.732 5.327 18.309 1.00 94.75 83 ILE A C 1
ATOM 662 O O . ILE A 1 83 ? -21.682 5.660 19.019 1.00 94.75 83 ILE A O 1
ATOM 666 N N . VAL A 1 84 ? -20.299 4.064 18.259 1.00 95.25 84 VAL A N 1
ATOM 667 C CA . VAL A 1 84 ? -20.892 2.980 19.060 1.00 95.25 84 VAL A CA 1
ATOM 668 C C . VAL A 1 84 ? -20.748 3.260 20.557 1.00 95.25 84 VAL A C 1
ATOM 670 O O . VAL A 1 84 ? -21.723 3.127 21.293 1.00 95.25 84 VAL A O 1
ATOM 673 N N . ILE A 1 85 ? -19.572 3.703 21.008 1.00 94.25 85 ILE A N 1
ATOM 674 C CA . ILE A 1 85 ? -19.316 4.039 22.416 1.00 94.25 85 ILE A CA 1
ATOM 675 C C . ILE A 1 85 ? -20.214 5.192 22.876 1.00 94.25 85 ILE A C 1
ATOM 677 O O . ILE A 1 85 ? -20.811 5.104 23.948 1.00 94.25 85 ILE A O 1
ATOM 681 N N . ILE A 1 86 ? -20.346 6.254 22.075 1.00 93.81 86 ILE A N 1
ATOM 682 C CA . ILE A 1 86 ? -21.207 7.402 22.397 1.00 93.81 86 ILE A CA 1
ATOM 683 C C . ILE A 1 86 ? -22.669 6.958 22.511 1.00 93.81 86 ILE A C 1
ATOM 685 O O . ILE A 1 86 ? -23.335 7.269 23.499 1.00 93.81 86 ILE A O 1
ATOM 689 N N . GLN A 1 87 ? -23.159 6.181 21.542 1.00 91.75 87 GLN A N 1
ATOM 690 C CA . GLN A 1 87 ? -24.526 5.658 21.568 1.00 91.75 87 GLN A CA 1
ATOM 691 C C . GLN A 1 87 ? -24.781 4.749 22.774 1.00 91.75 87 GLN A C 1
ATOM 693 O O . GLN A 1 87 ? -25.858 4.793 23.370 1.00 91.75 87 GLN A O 1
ATOM 698 N N . PHE A 1 88 ? -23.799 3.932 23.151 1.00 92.06 88 PHE A N 1
ATOM 699 C CA . PHE A 1 88 ? -23.915 3.040 24.299 1.00 92.06 88 PHE A CA 1
ATOM 700 C C . PHE A 1 88 ? -23.933 3.813 25.626 1.00 92.06 88 PHE A C 1
ATOM 702 O O . PHE A 1 88 ? -24.782 3.548 26.476 1.00 92.06 88 PHE A O 1
ATOM 709 N N . ASN A 1 89 ? -23.066 4.819 25.780 1.00 87.12 89 ASN A N 1
ATOM 710 C CA . ASN A 1 89 ? -23.041 5.683 26.96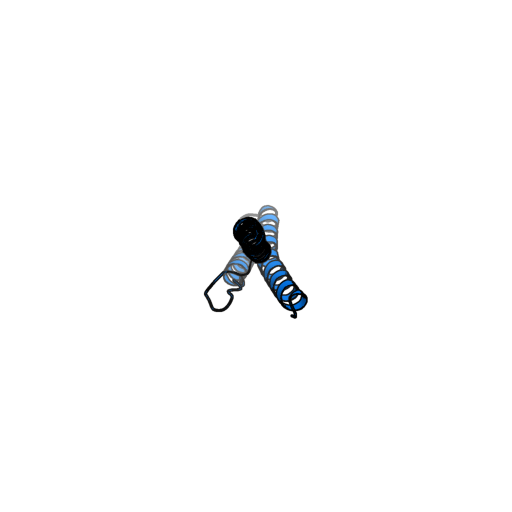5 1.00 87.12 89 ASN A CA 1
ATOM 711 C C . ASN A 1 89 ? -24.323 6.516 27.102 1.00 87.12 89 ASN A C 1
ATOM 713 O O . ASN A 1 89 ? -24.880 6.614 28.193 1.00 87.12 89 ASN A O 1
ATOM 717 N N . SER A 1 90 ? -24.846 7.053 25.997 1.00 78.31 90 SER A N 1
ATOM 718 C CA . SER A 1 90 ? -26.101 7.814 26.000 1.00 78.31 90 SER A CA 1
ATOM 719 C C . SER A 1 90 ? -27.299 6.957 26.440 1.00 78.31 90 SER A C 1
ATOM 721 O O . SER A 1 90 ? -28.100 7.395 27.265 1.00 78.31 90 SER A O 1
ATOM 723 N N . LYS A 1 91 ? -27.374 5.691 26.001 1.00 68.69 91 LYS A N 1
ATOM 724 C CA . LYS A 1 91 ? -28.400 4.735 26.464 1.00 68.69 91 LYS A CA 1
ATOM 725 C C . LYS A 1 91 ? -28.225 4.299 27.922 1.00 68.69 91 LYS A C 1
ATOM 727 O O . LYS A 1 91 ? -29.205 3.914 28.552 1.00 68.69 91 LYS A O 1
ATOM 732 N N . GLY A 1 92 ? -27.007 4.327 28.462 1.00 62.69 92 GLY A N 1
ATOM 733 C CA . GLY A 1 92 ? -26.745 4.067 29.884 1.00 62.69 92 GLY A CA 1
ATOM 734 C C . GLY A 1 92 ? -27.208 5.204 30.802 1.00 62.69 92 GLY A C 1
ATOM 735 O O . GLY A 1 92 ? -27.680 4.947 31.911 1.00 62.69 92 GLY A O 1
ATOM 736 N N . HIS A 1 93 ? -27.138 6.449 30.321 1.00 55.69 93 HIS A N 1
ATOM 737 C CA . HIS A 1 93 ? -27.575 7.636 31.061 1.00 55.69 93 HIS A CA 1
ATOM 738 C C . HIS A 1 93 ? -29.108 7.742 31.155 1.00 55.69 93 HIS A C 1
ATOM 740 O O . HIS A 1 93 ? -29.638 8.147 32.184 1.00 55.69 93 HIS A O 1
ATOM 746 N N . GLU A 1 94 ? -29.839 7.309 30.120 1.00 54.91 94 GLU A N 1
ATOM 747 C CA . GLU A 1 94 ? -31.310 7.308 30.148 1.00 54.91 94 GLU A CA 1
ATOM 748 C C . GLU A 1 94 ? -31.898 6.256 31.108 1.00 54.91 94 GLU A C 1
ATOM 750 O O . GLU A 1 94 ? -32.967 6.471 31.674 1.00 54.91 94 GLU A O 1
ATOM 755 N N . LYS A 1 95 ? -31.193 5.142 31.350 1.00 53.94 95 LYS A N 1
ATOM 756 C CA . LYS A 1 95 ? -31.628 4.130 32.329 1.00 53.94 95 LYS A CA 1
ATOM 757 C C . LYS A 1 95 ? -31.534 4.650 33.768 1.00 53.94 95 LYS A C 1
ATOM 759 O O . LYS A 1 95 ? -32.505 4.560 34.501 1.00 53.94 95 LYS A O 1
ATOM 764 N N . ASN A 1 96 ? -30.440 5.329 34.125 1.00 53.38 96 ASN A N 1
ATOM 765 C CA . ASN A 1 96 ? -30.275 5.908 35.469 1.00 53.38 96 ASN A CA 1
ATOM 766 C C . ASN A 1 96 ? -31.334 6.973 35.821 1.00 53.38 96 ASN A C 1
ATOM 768 O O . ASN A 1 96 ? -31.692 7.117 36.985 1.00 53.38 96 ASN A O 1
ATOM 772 N N . VAL A 1 97 ? -31.863 7.706 34.835 1.00 57.34 97 VAL A N 1
ATOM 773 C CA . VAL A 1 97 ? -32.939 8.691 35.062 1.00 57.34 97 VAL A CA 1
ATOM 774 C C . VAL A 1 97 ? -34.310 8.028 35.225 1.00 57.34 97 VAL A C 1
ATOM 776 O O . VAL A 1 97 ? -35.141 8.546 35.962 1.00 57.34 97 VAL A O 1
ATOM 779 N N . LYS A 1 98 ? -34.555 6.883 34.575 1.00 53.84 98 LYS A N 1
ATOM 780 C CA . LYS A 1 98 ? -35.830 6.152 34.686 1.00 53.84 98 LYS A CA 1
ATOM 781 C C . LYS A 1 98 ? -35.913 5.262 35.932 1.00 53.84 98 LYS A C 1
ATOM 783 O O . LYS A 1 98 ? -37.017 4.994 36.376 1.00 53.84 98 LYS A O 1
ATOM 788 N N . ASP A 1 99 ? -34.781 4.857 36.508 1.00 55.81 99 ASP A N 1
ATOM 789 C CA . ASP A 1 99 ? -34.722 4.099 37.771 1.00 55.81 99 ASP A CA 1
ATOM 790 C C . ASP A 1 99 ? -34.748 4.994 39.036 1.00 55.81 99 ASP A C 1
ATOM 792 O O . ASP A 1 99 ? -34.776 4.482 40.153 1.00 55.81 99 ASP A O 1
ATOM 796 N N . THR A 1 100 ? -34.745 6.327 38.878 1.00 53.06 100 THR A N 1
ATOM 797 C CA . THR A 1 100 ? -34.818 7.303 39.992 1.00 53.06 100 THR A CA 1
ATOM 798 C C . THR A 1 100 ? -36.134 8.108 39.991 1.00 53.06 100 THR A C 1
ATOM 800 O O . THR A 1 100 ? -36.260 9.073 40.743 1.00 53.06 100 THR A O 1
ATOM 803 N N . ALA A 1 101 ? -37.106 7.739 39.147 1.00 46.03 101 ALA A N 1
ATOM 804 C CA . ALA A 1 101 ? -38.426 8.372 39.043 1.00 46.03 101 ALA A CA 1
ATOM 805 C C . ALA A 1 101 ? -39.546 7.399 39.426 1.00 46.03 101 ALA A C 1
ATOM 807 O O . ALA A 1 101 ? -39.467 6.224 39.005 1.00 46.03 101 ALA A O 1
#

Radius of gyration: 25.11 Å; chains: 1; bounding box: 57×20×75 Å

Foldseek 3Di:
DPVVVVVVVLVVLAVLLVVLVVVLVVLVVVLVVDDPPDPVSVVSVVVSVVSVVPRDQDADVVPGTRYPVVVVVVVVVVVVVVVVVVVVVVVVVVVVVVVVD